Protein AF-A0A5J6RK40-F1 (afdb_monomer_lite)

pLDDT: mean 75.63, std 12.33, range [39.78, 87.44]

Organism: NCBI:txid255507

Foldseek 3Di:
DKFWADPVVLCVVLVHDDPVVSLVSVVPDDVVVVVVVVVVRVVVTDHDPDDDPVQFPDWHDDDQWIWTAGPVRTIMIDGNPPPDDDPPPPPD

Structure (mmCIF, N/CA/C/O backbone):
data_AF-A0A5J6RK40-F1
#
_entry.id   AF-A0A5J6RK40-F1
#
loop_
_atom_site.group_PDB
_atom_site.id
_atom_site.type_symbol
_atom_site.label_atom_id
_atom_site.label_alt_id
_atom_site.label_comp_id
_atom_site.label_asym_id
_atom_site.label_entity_id
_atom_site.label_seq_id
_atom_site.pdbx_PDB_ins_code
_atom_site.Cartn_x
_atom_site.Cartn_y
_atom_site.Cartn_z
_atom_site.occupancy
_atom_site.B_iso_or_equiv
_atom_site.auth_seq_id
_atom_site.auth_comp_id
_atom_site.auth_asym_id
_atom_site.auth_atom_id
_atom_site.pdbx_PDB_model_num
ATOM 1 N N . MET A 1 1 ? 7.781 10.301 5.600 1.00 77.94 1 MET A N 1
ATOM 2 C CA . MET A 1 1 ? 6.724 11.222 5.122 1.00 77.94 1 MET A CA 1
ATOM 3 C C . MET A 1 1 ? 5.415 10.456 4.994 1.00 77.94 1 MET A C 1
ATOM 5 O O . MET A 1 1 ? 5.485 9.295 4.628 1.00 77.94 1 MET A O 1
ATOM 9 N N . ILE A 1 2 ? 4.254 11.046 5.306 1.00 80.44 2 ILE A N 1
ATOM 10 C CA . ILE A 1 2 ? 2.938 10.402 5.109 1.00 80.44 2 ILE A CA 1
ATOM 11 C C . ILE A 1 2 ? 2.079 11.302 4.224 1.00 80.44 2 ILE A C 1
ATOM 13 O O . ILE A 1 2 ? 1.920 12.480 4.530 1.00 80.44 2 ILE A O 1
ATOM 17 N N . VAL A 1 3 ? 1.501 10.752 3.161 1.00 83.50 3 VAL A N 1
ATOM 18 C CA . VAL A 1 3 ? 0.605 11.465 2.242 1.00 83.50 3 VAL A CA 1
ATOM 19 C C . VAL A 1 3 ? -0.748 10.769 2.142 1.00 83.50 3 VAL A C 1
ATOM 21 O O . VAL A 1 3 ? -0.840 9.543 2.238 1.00 83.50 3 VAL A O 1
ATOM 24 N N . CYS A 1 4 ? -1.810 11.554 1.953 1.00 82.88 4 CYS A N 1
ATOM 25 C CA . CYS A 1 4 ? -3.134 11.027 1.628 1.00 82.88 4 CYS A CA 1
ATOM 26 C C . CYS A 1 4 ? -3.217 10.848 0.119 1.00 82.88 4 CYS A C 1
ATOM 28 O O . CYS A 1 4 ? -3.067 11.815 -0.624 1.00 82.88 4 CYS A O 1
ATOM 30 N N . VAL A 1 5 ? -3.470 9.626 -0.333 1.00 80.25 5 VAL A N 1
ATOM 31 C CA . VAL A 1 5 ? -3.544 9.302 -1.755 1.00 80.25 5 VAL A CA 1
ATOM 32 C C . VAL A 1 5 ? -4.961 8.897 -2.122 1.00 80.25 5 VAL A C 1
ATOM 34 O O . VAL A 1 5 ? -5.658 8.201 -1.384 1.00 80.25 5 VAL A O 1
ATOM 37 N N . ASN A 1 6 ? -5.413 9.334 -3.295 1.00 82.19 6 ASN A N 1
ATOM 38 C CA . ASN A 1 6 ? -6.725 8.938 -3.779 1.00 82.19 6 ASN A CA 1
ATOM 39 C C . ASN A 1 6 ? -6.696 7.456 -4.189 1.00 82.19 6 ASN A C 1
ATOM 41 O O . ASN A 1 6 ? -5.977 7.081 -5.123 1.00 82.19 6 ASN A O 1
ATOM 45 N N . LYS A 1 7 ? -7.498 6.628 -3.504 1.00 80.62 7 LYS A N 1
ATOM 46 C CA . LYS A 1 7 ? -7.574 5.184 -3.762 1.00 80.62 7 LYS A CA 1
ATOM 47 C C . LYS A 1 7 ? -7.906 4.872 -5.220 1.00 80.62 7 LYS A C 1
ATOM 49 O O . LYS A 1 7 ? -7.302 3.975 -5.788 1.00 80.62 7 LYS A O 1
ATOM 54 N N . GLU A 1 8 ? -8.807 5.635 -5.843 1.00 82.06 8 GLU A N 1
ATOM 55 C CA . GLU A 1 8 ? -9.252 5.394 -7.218 1.00 82.06 8 GLU A CA 1
ATOM 56 C C . GLU A 1 8 ? -8.126 5.671 -8.217 1.00 82.06 8 GLU A C 1
ATOM 58 O O . GLU A 1 8 ? -7.953 4.923 -9.178 1.00 82.06 8 GLU A O 1
ATOM 63 N N . SER A 1 9 ? -7.311 6.700 -7.966 1.00 81.81 9 SER A N 1
ATOM 64 C CA . SER A 1 9 ? -6.149 7.014 -8.802 1.00 81.81 9 SER A CA 1
ATOM 65 C C . SER A 1 9 ? -5.085 5.919 -8.733 1.00 81.81 9 SER A C 1
ATOM 67 O O . SER A 1 9 ? -4.565 5.515 -9.770 1.00 81.81 9 SER A O 1
ATOM 69 N N . ILE A 1 10 ? -4.781 5.406 -7.535 1.00 81.88 10 ILE A N 1
ATOM 70 C CA . ILE A 1 10 ? -3.831 4.295 -7.363 1.00 81.88 10 ILE A CA 1
ATOM 71 C C . ILE A 1 10 ? -4.385 3.021 -7.998 1.00 81.88 10 ILE A C 1
ATOM 73 O O . ILE A 1 10 ? -3.706 2.380 -8.794 1.00 81.88 10 ILE A O 1
ATOM 77 N N . TYR A 1 11 ? -5.640 2.686 -7.721 1.00 85.75 11 TYR A N 1
ATOM 78 C CA . TYR A 1 11 ? -6.303 1.515 -8.286 1.00 85.75 11 TYR A CA 1
ATOM 79 C C . TYR A 1 11 ? -6.319 1.557 -9.812 1.00 85.75 11 TYR A C 1
ATOM 81 O O . TYR A 1 11 ? -5.943 0.584 -10.460 1.00 85.75 11 TYR A O 1
ATOM 89 N N . SER A 1 12 ? -6.618 2.714 -10.404 1.00 84.88 12 SER A N 1
ATOM 90 C CA . SER A 1 12 ? -6.556 2.894 -11.853 1.00 84.88 12 SER A CA 1
ATOM 91 C C . SER A 1 12 ? -5.133 2.824 -12.415 1.00 84.88 12 SER A C 1
ATOM 93 O O . SER A 1 12 ? -4.972 2.388 -13.554 1.00 84.88 12 SER A O 1
ATOM 95 N N . LEU A 1 13 ? -4.114 3.264 -11.670 1.00 83.50 13 LEU A N 1
ATOM 96 C CA . LEU A 1 13 ? -2.717 3.220 -12.109 1.00 83.50 13 LEU A CA 1
ATOM 97 C C . LEU A 1 13 ? -2.193 1.779 -12.149 1.00 83.50 13 LEU A C 1
ATOM 99 O O . LEU A 1 13 ? -1.549 1.379 -13.117 1.00 83.50 13 LEU A O 1
ATOM 103 N N . PHE A 1 14 ? -2.492 1.004 -11.106 1.00 83.31 14 PHE A N 1
ATOM 104 C CA . PHE A 1 14 ? -2.079 -0.395 -10.990 1.00 83.31 14 PHE A CA 1
ATOM 105 C C . PHE A 1 14 ? -3.065 -1.371 -11.654 1.00 83.31 14 PHE A C 1
ATOM 107 O O . PHE A 1 14 ? -2.744 -2.547 -11.811 1.00 83.31 14 PHE A O 1
ATOM 114 N N . GLY A 1 15 ? -4.238 -0.896 -12.085 1.00 83.62 15 GLY A N 1
ATOM 115 C CA . GLY A 1 15 ? -5.277 -1.707 -12.723 1.00 83.62 15 GLY A CA 1
ATOM 116 C C . GLY A 1 15 ? -5.920 -2.719 -11.771 1.00 83.62 15 GLY A C 1
ATOM 117 O O . GLY A 1 15 ? -6.156 -3.858 -12.167 1.00 83.62 15 GLY A O 1
ATOM 118 N N . VAL A 1 16 ? -6.149 -2.321 -10.520 1.00 87.44 16 VAL A N 1
ATOM 119 C CA . VAL A 1 16 ? -6.650 -3.177 -9.433 1.00 87.44 16 VAL A CA 1
ATOM 120 C C . VAL A 1 16 ? -7.934 -2.610 -8.835 1.00 87.44 16 VAL A C 1
ATOM 122 O O . VAL A 1 16 ? -8.117 -1.401 -8.824 1.00 87.44 16 VAL A O 1
ATOM 125 N N . ASP A 1 17 ? -8.803 -3.473 -8.309 1.00 83.00 17 ASP A N 1
ATOM 126 C CA . ASP A 1 17 ? -10.098 -3.075 -7.728 1.00 83.00 17 ASP A CA 1
ATOM 127 C C . ASP A 1 17 ? -10.170 -3.253 -6.198 1.00 83.00 17 ASP A C 1
ATOM 129 O O . ASP A 1 17 ? -11.115 -2.793 -5.561 1.00 83.00 17 ASP A O 1
ATOM 133 N N . ASP A 1 18 ? -9.185 -3.930 -5.600 1.00 84.00 18 ASP A N 1
ATOM 134 C CA . ASP A 1 18 ? -9.167 -4.297 -4.181 1.00 84.00 18 ASP A CA 1
ATOM 135 C C . ASP A 1 18 ? -7.766 -4.126 -3.575 1.00 84.00 18 ASP A C 1
ATOM 137 O O . ASP A 1 18 ? -6.758 -4.264 -4.278 1.00 84.00 18 ASP A O 1
ATOM 141 N N . PHE A 1 19 ? -7.700 -3.872 -2.264 1.00 83.19 19 PHE A N 1
ATOM 142 C CA . PHE A 1 19 ? -6.440 -3.673 -1.547 1.00 83.19 19 PHE A CA 1
ATOM 143 C C . PHE A 1 19 ? -5.527 -4.901 -1.644 1.00 83.19 19 PHE A C 1
ATOM 145 O O . PHE A 1 19 ? -4.343 -4.750 -1.915 1.00 83.19 19 PHE A O 1
ATOM 152 N N . VAL A 1 20 ? -6.068 -6.120 -1.570 1.00 83.62 20 VAL A N 1
ATOM 153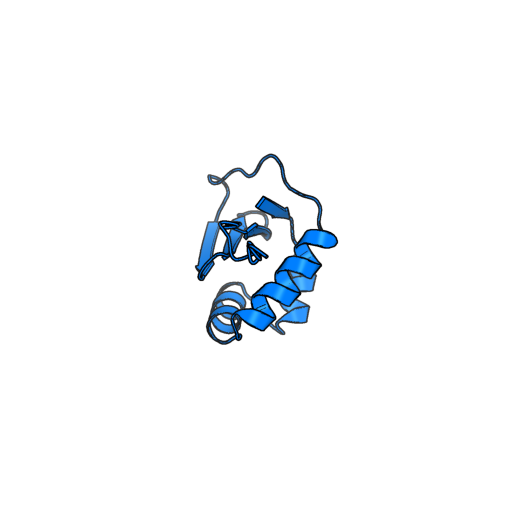 C CA . VAL A 1 20 ? -5.279 -7.360 -1.705 1.00 83.62 20 VAL A CA 1
ATOM 154 C C . VAL A 1 20 ? -4.656 -7.480 -3.100 1.00 83.62 20 VAL A C 1
ATOM 156 O O . VAL A 1 20 ? -3.535 -7.971 -3.279 1.00 83.62 20 VAL A O 1
ATOM 159 N N . SER A 1 21 ? -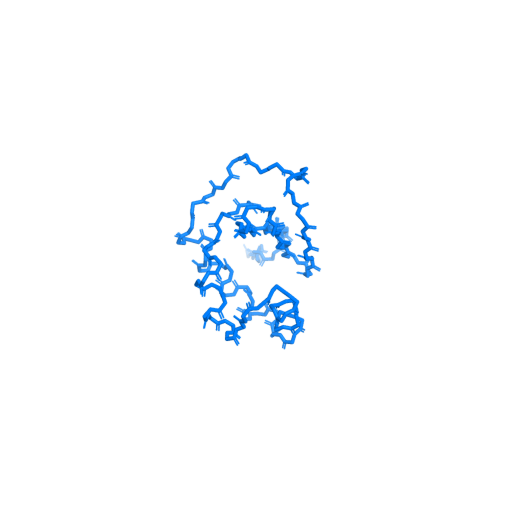5.378 -7.011 -4.122 1.00 85.88 21 SER A N 1
ATOM 160 C CA . SER A 1 21 ? -4.861 -6.974 -5.493 1.00 85.88 21 SER A CA 1
ATOM 161 C C . SER A 1 21 ? -3.779 -5.907 -5.644 1.00 85.88 21 SER A C 1
ATOM 163 O O . SER A 1 21 ? -2.794 -6.150 -6.338 1.00 85.88 21 SER A O 1
ATOM 165 N N . LEU A 1 22 ? -3.924 -4.765 -4.962 1.00 85.00 22 LEU A N 1
ATOM 166 C CA . LEU A 1 22 ? -2.893 -3.733 -4.890 1.00 85.00 22 LEU A CA 1
ATOM 167 C C . LEU A 1 22 ? -1.620 -4.269 -4.223 1.00 85.00 22 LEU A C 1
ATOM 169 O O . LEU A 1 22 ? -0.547 -4.117 -4.795 1.00 85.00 22 LEU A O 1
ATOM 173 N N . GLU A 1 23 ? -1.732 -4.949 -3.079 1.00 83.94 23 GLU A N 1
ATOM 174 C CA . GLU A 1 23 ? -0.596 -5.589 -2.397 1.00 83.94 23 GLU A CA 1
ATOM 175 C C . GLU A 1 23 ? 0.141 -6.547 -3.340 1.00 83.94 23 GLU A C 1
ATOM 177 O O . GLU A 1 23 ? 1.361 -6.499 -3.469 1.00 83.94 23 GLU A O 1
ATOM 182 N N . THR A 1 24 ? -0.610 -7.367 -4.079 1.00 84.94 24 THR A N 1
ATOM 183 C CA . THR A 1 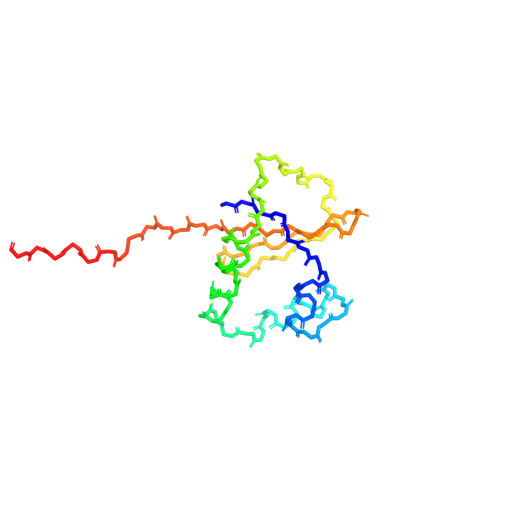24 ? -0.036 -8.303 -5.055 1.00 84.94 24 THR A CA 1
ATOM 184 C C . THR A 1 24 ? 0.623 -7.573 -6.229 1.00 84.94 24 THR A C 1
ATOM 186 O O . THR A 1 24 ? 1.687 -7.982 -6.693 1.00 84.94 24 THR A O 1
ATOM 189 N N . ALA A 1 25 ? 0.015 -6.497 -6.734 1.00 85.25 25 ALA A N 1
ATOM 190 C CA . ALA A 1 25 ? 0.568 -5.701 -7.827 1.00 85.25 25 ALA A CA 1
ATOM 191 C C . ALA A 1 25 ? 1.869 -5.000 -7.414 1.00 85.25 25 ALA A C 1
ATOM 193 O O . ALA A 1 25 ? 2.827 -4.984 -8.185 1.00 85.25 25 ALA A O 1
ATOM 194 N N . LEU A 1 26 ? 1.916 -4.480 -6.189 1.00 83.44 26 LEU A N 1
ATOM 195 C CA . LEU A 1 26 ? 3.096 -3.868 -5.590 1.00 83.44 26 LEU A CA 1
ATOM 196 C C . LEU A 1 26 ? 4.204 -4.898 -5.346 1.00 83.44 26 LEU A C 1
ATOM 198 O O . LEU A 1 26 ? 5.359 -4.644 -5.677 1.00 83.44 26 LEU A O 1
ATOM 202 N N . ASP A 1 27 ? 3.869 -6.102 -4.885 1.00 83.56 27 ASP A N 1
ATOM 203 C CA . ASP A 1 27 ? 4.848 -7.186 -4.729 1.00 83.56 27 ASP A CA 1
ATOM 204 C C . ASP A 1 27 ? 5.481 -7.602 -6.072 1.00 83.56 27 ASP A C 1
ATOM 206 O O . ASP A 1 27 ? 6.659 -7.949 -6.145 1.00 83.56 27 ASP A O 1
ATOM 210 N N . ASN A 1 28 ? 4.718 -7.496 -7.167 1.00 84.31 28 ASN A N 1
ATOM 211 C CA . ASN A 1 28 ? 5.180 -7.830 -8.515 1.00 84.31 28 ASN A CA 1
ATOM 212 C C . ASN A 1 28 ? 5.848 -6.665 -9.265 1.00 84.31 28 ASN A C 1
ATOM 214 O O . ASN A 1 28 ? 6.498 -6.905 -10.290 1.00 84.31 28 ASN A O 1
ATOM 218 N N . ILE A 1 29 ? 5.693 -5.416 -8.815 1.00 83.75 29 ILE A N 1
ATOM 219 C CA . ILE A 1 29 ? 6.285 -4.269 -9.505 1.00 83.75 29 ILE A CA 1
ATOM 220 C C . ILE A 1 29 ? 7.772 -4.141 -9.167 1.00 83.75 29 ILE A C 1
ATOM 222 O O . ILE A 1 29 ? 8.227 -4.436 -8.063 1.00 83.75 29 ILE A O 1
ATOM 226 N N . ALA A 1 30 ? 8.561 -3.675 -10.134 1.00 82.31 30 ALA A N 1
ATOM 227 C CA . ALA A 1 30 ? 9.961 -3.381 -9.873 1.00 82.31 30 ALA A CA 1
ATOM 228 C C . ALA A 1 30 ? 10.077 -2.200 -8.888 1.00 82.31 30 ALA A C 1
ATOM 230 O O . ALA A 1 30 ? 9.404 -1.183 -9.085 1.00 82.31 30 ALA A O 1
ATOM 231 N N . PRO A 1 31 ? 10.978 -2.268 -7.893 1.00 76.75 31 PRO A N 1
ATOM 232 C CA . PRO A 1 31 ? 11.112 -1.233 -6.867 1.00 76.75 31 PRO A CA 1
ATOM 233 C C . PRO A 1 31 ? 11.432 0.154 -7.446 1.00 76.75 31 PRO A C 1
ATOM 235 O O . PRO A 1 31 ? 10.963 1.152 -6.923 1.00 76.75 31 PRO A O 1
ATOM 238 N N . SER A 1 32 ? 12.143 0.236 -8.576 1.00 78.75 32 SER A N 1
ATOM 239 C CA . SER A 1 32 ? 12.423 1.510 -9.256 1.00 78.75 32 SER A CA 1
ATOM 240 C C . SER A 1 32 ? 11.187 2.175 -9.874 1.00 78.75 32 SER A C 1
ATOM 242 O O . SER A 1 32 ? 11.109 3.400 -9.929 1.00 78.75 32 SER A O 1
ATOM 244 N N . LEU A 1 33 ? 10.230 1.381 -10.363 1.00 80.81 33 LEU A N 1
ATOM 245 C CA . LEU A 1 33 ? 8.953 1.883 -10.875 1.00 80.81 33 LEU A CA 1
ATOM 246 C C . LEU A 1 33 ? 8.046 2.308 -9.725 1.00 80.81 33 LEU A C 1
ATOM 248 O O . LEU A 1 33 ? 7.371 3.330 -9.832 1.00 80.81 33 LEU A O 1
ATOM 252 N N . LEU A 1 34 ? 8.066 1.547 -8.630 1.00 80.25 34 LEU A N 1
ATOM 253 C CA . LEU A 1 34 ? 7.346 1.896 -7.414 1.00 80.25 34 LEU A CA 1
ATOM 254 C C . LEU A 1 34 ? 7.778 3.270 -6.899 1.00 80.25 34 LEU A C 1
ATOM 256 O O . LEU A 1 34 ? 6.932 4.137 -6.705 1.00 80.25 34 LEU A O 1
ATOM 260 N N . ASP A 1 35 ? 9.092 3.481 -6.799 1.00 77.06 35 ASP A N 1
ATOM 261 C CA . ASP A 1 35 ? 9.711 4.757 -6.440 1.00 77.06 35 ASP A CA 1
ATOM 262 C C . ASP A 1 35 ? 9.217 5.910 -7.315 1.00 77.06 35 ASP A C 1
ATOM 264 O O . ASP A 1 35 ? 8.792 6.949 -6.815 1.00 77.06 35 ASP A O 1
ATOM 268 N N . TYR A 1 36 ? 9.229 5.716 -8.636 1.00 82.38 36 TYR A N 1
ATOM 269 C CA . TYR A 1 36 ? 8.803 6.742 -9.582 1.00 82.38 36 TYR A CA 1
ATOM 270 C C . TYR A 1 36 ? 7.337 7.138 -9.376 1.00 82.38 36 TYR A C 1
ATOM 272 O O . TYR A 1 36 ? 7.025 8.324 -9.270 1.00 82.38 36 TYR A O 1
ATOM 280 N N . HIS A 1 37 ? 6.444 6.152 -9.286 1.00 80.50 37 HIS A N 1
ATOM 281 C CA . HIS A 1 37 ? 5.019 6.403 -9.095 1.00 80.50 37 HIS A CA 1
ATOM 282 C C . HIS A 1 37 ? 4.725 7.016 -7.729 1.00 80.50 37 HIS A C 1
ATOM 284 O O . HIS A 1 37 ? 3.939 7.952 -7.634 1.00 80.50 37 HIS A O 1
ATOM 290 N N . PHE A 1 38 ? 5.359 6.520 -6.670 1.00 77.38 38 PHE A N 1
ATOM 291 C CA . PHE A 1 38 ? 5.100 6.988 -5.313 1.00 77.38 38 PHE A CA 1
ATOM 292 C C . PHE A 1 38 ? 5.665 8.384 -5.084 1.00 77.38 38 PHE A C 1
ATOM 294 O O . PHE A 1 38 ? 5.024 9.183 -4.408 1.00 77.38 38 PHE A O 1
ATOM 301 N N . LYS A 1 39 ? 6.796 8.723 -5.709 1.00 74.94 39 LYS A N 1
ATOM 302 C CA . LYS A 1 39 ? 7.329 10.087 -5.714 1.00 74.94 39 LYS A CA 1
ATOM 303 C C . LYS A 1 39 ? 6.418 11.059 -6.463 1.00 74.94 39 LYS A C 1
ATOM 305 O O . LYS A 1 39 ? 6.191 12.157 -5.968 1.00 74.94 39 LYS A O 1
ATOM 310 N N . ASP A 1 40 ? 5.854 10.647 -7.598 1.00 78.75 40 ASP A N 1
ATOM 311 C CA . ASP A 1 40 ? 4.865 11.441 -8.342 1.00 78.75 40 ASP A CA 1
ATOM 312 C C . ASP A 1 40 ? 3.575 11.655 -7.532 1.00 78.75 40 ASP A C 1
ATOM 314 O O . ASP A 1 40 ? 3.077 12.779 -7.441 1.00 78.75 40 ASP A O 1
ATOM 318 N N . PHE A 1 41 ? 3.085 10.613 -6.849 1.00 74.44 41 PHE A N 1
ATOM 319 C CA . PHE A 1 41 ? 1.970 10.750 -5.912 1.00 74.44 41 PHE A CA 1
ATOM 320 C C . PHE A 1 41 ? 2.309 11.690 -4.765 1.00 74.44 41 PHE A C 1
ATOM 322 O O . PHE A 1 41 ? 1.475 12.510 -4.406 1.00 74.44 41 PHE A O 1
ATOM 329 N N . CYS A 1 42 ? 3.510 11.592 -4.207 1.00 70.25 42 CYS A N 1
ATOM 330 C CA . CYS A 1 42 ? 3.959 12.425 -3.102 1.00 70.25 42 CYS A CA 1
ATOM 331 C C . CYS A 1 42 ? 4.012 13.915 -3.480 1.00 70.25 42 CYS A C 1
ATOM 333 O O . CYS A 1 42 ? 3.566 14.756 -2.708 1.00 70.25 42 CYS A O 1
ATOM 335 N N . ASP A 1 43 ? 4.484 14.235 -4.689 1.00 70.00 43 ASP A N 1
ATOM 336 C CA . ASP A 1 43 ? 4.555 15.611 -5.205 1.00 70.00 43 ASP A CA 1
ATOM 337 C C . ASP A 1 43 ? 3.158 16.200 -5.488 1.00 70.00 43 ASP A C 1
ATOM 339 O O . ASP A 1 43 ? 2.916 17.388 -5.278 1.00 70.00 43 ASP A O 1
ATOM 343 N N . ASN A 1 44 ? 2.210 15.356 -5.915 1.00 66.50 44 ASN A N 1
ATOM 344 C CA . ASN A 1 44 ? 0.838 15.760 -6.244 1.00 66.50 44 ASN A CA 1
ATOM 345 C C . ASN A 1 44 ? -0.164 15.631 -5.083 1.00 66.50 44 ASN A C 1
ATOM 347 O O . ASN A 1 44 ? -1.326 16.016 -5.245 1.00 66.50 44 ASN A O 1
ATOM 351 N N . SER A 1 45 ? 0.241 15.080 -3.937 1.00 69.31 45 SER A N 1
ATOM 352 C CA . SER A 1 45 ? -0.653 14.799 -2.808 1.00 69.31 45 SER A CA 1
ATOM 353 C C . SER A 1 45 ? -0.326 15.662 -1.600 1.00 69.31 45 SER A C 1
ATOM 355 O O . SER A 1 45 ? 0.819 16.034 -1.355 1.00 69.31 45 SER A O 1
ATOM 357 N N . GLU A 1 46 ? -1.348 15.971 -0.807 1.00 68.38 46 GLU A N 1
ATOM 358 C CA . GLU A 1 46 ? -1.157 16.739 0.419 1.00 68.38 46 GLU A CA 1
ATOM 359 C C . GLU A 1 46 ? -0.513 15.860 1.503 1.00 68.38 46 GLU A C 1
ATOM 361 O O . GLU A 1 46 ? -1.006 14.774 1.836 1.00 68.38 46 GLU A O 1
ATOM 366 N N . GLU A 1 47 ? 0.598 16.344 2.063 1.00 70.88 47 GLU A N 1
ATOM 367 C CA . GLU A 1 47 ? 1.234 15.729 3.224 1.00 70.88 47 GLU A CA 1
ATOM 368 C C . GLU A 1 47 ? 0.271 15.749 4.413 1.00 70.88 47 GLU A C 1
ATOM 370 O O . GLU A 1 47 ? -0.272 16.786 4.805 1.00 70.88 47 GLU A O 1
ATOM 375 N N . VAL A 1 48 ? 0.079 14.584 5.022 1.00 72.88 48 VAL A N 1
ATOM 376 C CA . VAL A 1 48 ? -0.777 14.427 6.190 1.00 72.88 48 VAL A CA 1
ATOM 377 C C . VAL A 1 48 ? 0.097 14.516 7.428 1.00 72.88 48 VAL A C 1
ATOM 379 O O . VAL A 1 48 ? 0.746 13.555 7.835 1.00 72.88 48 VAL A O 1
ATOM 382 N N . SER A 1 49 ? 0.077 15.678 8.078 1.00 59.62 49 SER A N 1
ATOM 383 C CA . SER A 1 49 ? 0.842 15.908 9.311 1.00 59.62 49 SER A CA 1
ATOM 384 C C . SER A 1 49 ? 0.327 15.090 10.506 1.00 59.62 49 SER A C 1
ATOM 386 O O . SER A 1 49 ? 1.029 14.949 11.505 1.00 59.62 49 SER A O 1
ATOM 388 N N . PHE A 1 50 ? -0.909 14.580 10.436 1.00 59.34 50 PHE A N 1
ATOM 389 C CA . PHE A 1 50 ? -1.545 13.810 11.504 1.00 59.34 50 PHE A CA 1
ATOM 390 C C . PHE A 1 50 ? -2.240 12.569 10.948 1.00 59.34 50 PHE A C 1
ATOM 392 O O . PHE A 1 50 ? -3.356 12.639 10.440 1.00 59.34 50 PHE A O 1
ATOM 399 N N . PHE A 1 51 ? -1.573 11.425 11.077 1.00 72.38 51 PHE A N 1
ATOM 400 C CA . PHE A 1 51 ? -2.105 10.126 10.686 1.00 72.38 51 PHE A CA 1
ATOM 401 C C . PHE A 1 51 ? -2.393 9.272 11.926 1.00 72.38 51 PHE A C 1
ATOM 403 O O . PHE A 1 51 ? -1.500 9.008 12.739 1.00 72.38 51 PHE A O 1
ATOM 410 N N . ASN A 1 52 ? -3.649 8.861 12.108 1.00 72.25 52 ASN A N 1
ATOM 411 C CA . ASN A 1 52 ? -4.067 8.095 13.277 1.00 72.25 52 ASN A CA 1
ATOM 412 C C . ASN A 1 52 ? -3.971 6.589 13.011 1.00 72.25 52 ASN A C 1
ATOM 414 O O . ASN A 1 52 ? -4.922 5.960 12.560 1.00 72.25 52 ASN A O 1
ATOM 418 N N . LYS A 1 53 ? -2.848 5.978 13.405 1.00 74.38 53 LYS A N 1
ATOM 419 C CA . LYS A 1 53 ? -2.593 4.532 13.235 1.00 74.38 53 LYS A CA 1
ATOM 420 C C . LYS A 1 53 ? -3.622 3.607 13.924 1.00 74.38 53 LYS A C 1
ATOM 422 O O . LYS A 1 53 ? -3.561 2.399 13.734 1.00 74.38 53 LYS A O 1
ATOM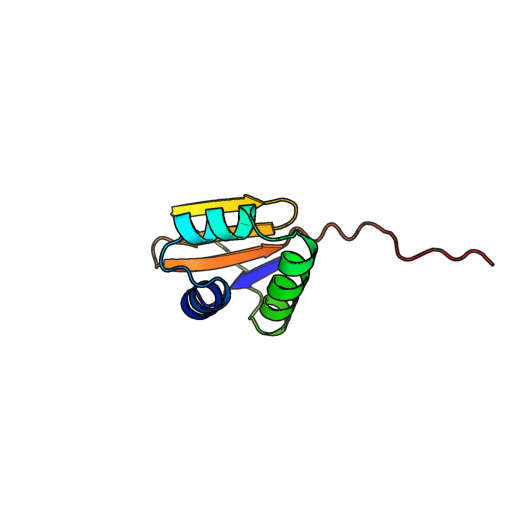 427 N N . ARG A 1 54 ? -4.548 4.130 14.746 1.00 75.75 54 ARG A N 1
ATOM 428 C CA . ARG A 1 54 ? -5.643 3.348 15.362 1.00 75.75 54 ARG A CA 1
ATOM 429 C C . ARG A 1 54 ? -6.848 3.130 14.451 1.00 75.75 54 ARG A C 1
ATOM 431 O O . ARG A 1 54 ? -7.632 2.232 14.739 1.00 75.75 54 ARG A O 1
ATOM 438 N N . GLU A 1 55 ? -7.024 3.962 13.431 1.00 78.25 55 GLU A N 1
ATOM 439 C CA . GLU A 1 55 ? -8.162 3.892 12.500 1.00 78.25 55 GLU A CA 1
ATOM 440 C C . GLU A 1 55 ? -7.819 3.109 11.220 1.00 78.25 55 GLU A C 1
ATOM 442 O O . GLU A 1 55 ? -8.666 2.892 10.355 1.00 78.25 55 GLU A O 1
ATOM 447 N N . VAL A 1 56 ? -6.595 2.580 11.172 1.00 82.56 56 VAL A N 1
ATOM 448 C CA . VAL A 1 56 ? -6.104 1.687 10.129 1.00 82.56 56 VAL A CA 1
ATOM 449 C C . VAL A 1 56 ? -6.760 0.319 10.258 1.00 82.56 56 VAL A C 1
ATOM 451 O O . VAL A 1 56 ? -6.664 -0.343 11.294 1.00 82.56 56 VAL A O 1
ATOM 454 N N . GLU A 1 57 ? -7.408 -0.104 9.181 1.00 83.69 57 GLU A N 1
ATOM 455 C CA . GLU A 1 57 ? -7.945 -1.447 9.009 1.00 83.69 57 GLU A CA 1
ATOM 456 C C . GLU A 1 57 ? -6.862 -2.393 8.481 1.00 83.69 57 GLU A C 1
ATOM 458 O O . GLU A 1 57 ? -6.633 -3.452 9.063 1.00 83.69 57 GLU A O 1
ATOM 463 N N . ASN A 1 58 ? -6.160 -1.986 7.418 1.00 83.00 58 ASN A N 1
ATOM 464 C CA . ASN A 1 58 ? -5.104 -2.775 6.791 1.00 83.00 58 ASN A CA 1
ATOM 465 C C . ASN A 1 58 ? -3.837 -1.947 6.599 1.00 83.00 58 ASN A C 1
ATOM 467 O O . ASN A 1 58 ? -3.882 -0.756 6.303 1.00 83.00 58 ASN A O 1
ATOM 471 N N . SER A 1 59 ? -2.690 -2.596 6.750 1.00 84.38 59 SER A N 1
ATOM 472 C CA . SER A 1 59 ? -1.386 -1.985 6.522 1.00 84.38 59 SER A CA 1
ATOM 473 C C . SER A 1 59 ? -0.522 -2.932 5.711 1.00 84.38 59 SER A C 1
ATOM 475 O O . SER A 1 59 ? -0.354 -4.085 6.107 1.00 84.38 59 SER A O 1
ATOM 477 N N . PHE A 1 60 ? 0.067 -2.426 4.638 1.00 84.31 60 PHE A N 1
ATOM 478 C CA . PHE A 1 60 ? 0.988 -3.162 3.792 1.00 84.31 60 PHE A CA 1
ATOM 479 C C . PHE A 1 60 ? 2.330 -2.447 3.757 1.00 84.31 60 PHE A C 1
ATOM 481 O O . PHE A 1 60 ? 2.399 -1.286 3.372 1.00 84.31 60 PHE A O 1
ATOM 488 N N . SER A 1 61 ? 3.401 -3.131 4.147 1.00 81.50 61 SER A N 1
ATOM 489 C CA . SER A 1 61 ? 4.759 -2.586 4.112 1.00 81.50 61 SER A CA 1
ATOM 490 C C . SER A 1 61 ? 5.609 -3.345 3.102 1.00 81.50 61 SER A C 1
ATOM 492 O O . SER A 1 61 ? 5.766 -4.562 3.227 1.00 81.50 61 SER A O 1
ATOM 494 N N . GLN A 1 62 ? 6.220 -2.630 2.163 1.00 76.75 62 GLN A N 1
ATOM 495 C CA . GLN A 1 62 ? 7.150 -3.174 1.185 1.00 76.75 62 GLN A CA 1
ATOM 496 C C . GLN A 1 62 ? 8.380 -2.273 1.056 1.00 76.75 62 GLN A C 1
ATOM 498 O O . GLN A 1 62 ? 8.317 -1.157 0.542 1.00 76.75 62 GLN A O 1
ATOM 503 N N . GLY A 1 63 ? 9.530 -2.787 1.501 1.00 73.25 63 GLY A N 1
ATOM 504 C CA . GLY A 1 63 ? 10.791 -2.046 1.469 1.00 73.25 63 GLY A CA 1
ATOM 505 C C . GLY A 1 63 ? 10.705 -0.761 2.293 1.00 73.25 63 GLY A C 1
ATOM 506 O O . GLY A 1 63 ? 10.523 -0.826 3.505 1.00 73.25 63 GLY A O 1
ATOM 507 N N . SER A 1 64 ? 10.824 0.382 1.616 1.00 76.00 64 SER A N 1
ATOM 508 C CA . SER A 1 64 ? 10.759 1.729 2.202 1.00 76.00 64 SER A CA 1
ATOM 509 C C . SER A 1 64 ? 9.357 2.350 2.165 1.00 76.00 64 SER A C 1
ATOM 511 O O . SER A 1 64 ? 9.180 3.507 2.535 1.00 76.00 64 SER A O 1
ATOM 513 N N . TYR A 1 65 ? 8.350 1.606 1.710 1.00 81.44 65 TYR A N 1
ATOM 514 C CA . TYR A 1 65 ? 6.990 2.101 1.535 1.00 81.44 65 TYR A CA 1
ATOM 515 C C . TYR A 1 65 ? 6.022 1.348 2.427 1.00 81.44 65 TYR A C 1
ATOM 517 O O . TYR A 1 65 ? 6.038 0.121 2.478 1.00 81.44 65 TYR A O 1
ATOM 525 N N . THR A 1 66 ? 5.137 2.078 3.091 1.00 85.06 66 THR A N 1
ATOM 526 C CA . THR A 1 66 ? 4.051 1.508 3.877 1.00 85.06 66 THR A CA 1
ATOM 527 C C . THR A 1 66 ? 2.736 2.147 3.468 1.00 85.06 66 THR A C 1
ATOM 529 O O . THR A 1 66 ? 2.524 3.339 3.642 1.00 85.06 66 THR A O 1
ATOM 532 N N . LEU A 1 67 ? 1.835 1.352 2.911 1.00 85.69 67 LEU A N 1
ATOM 533 C CA . LEU A 1 67 ? 0.463 1.741 2.633 1.00 85.69 67 LEU A CA 1
ATOM 534 C C . LEU A 1 67 ? -0.419 1.417 3.827 1.00 85.69 67 LEU A C 1
ATOM 536 O O . LEU A 1 67 ? -0.316 0.348 4.4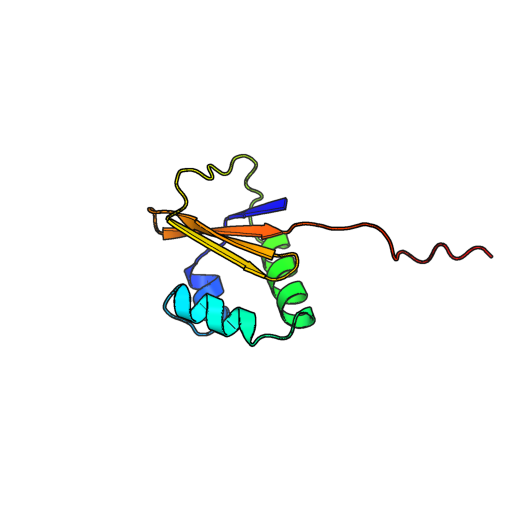26 1.00 85.69 67 LEU A O 1
ATOM 540 N N . PHE A 1 68 ? -1.336 2.319 4.124 1.00 87.25 68 PHE A N 1
ATOM 541 C CA . PHE A 1 68 ? -2.357 2.133 5.132 1.00 87.25 68 PHE A CA 1
ATOM 542 C C . PHE A 1 68 ? -3.730 2.372 4.524 1.00 87.25 68 PHE A C 1
ATOM 544 O O . PHE A 1 68 ? -3.938 3.343 3.801 1.00 87.25 68 PHE A O 1
ATOM 551 N N . LEU A 1 69 ? -4.667 1.495 4.845 1.00 85.69 69 LEU A N 1
ATOM 552 C CA . LEU A 1 69 ? -6.072 1.621 4.511 1.00 85.69 69 LEU A CA 1
ATOM 553 C C . LEU A 1 69 ? -6.859 1.791 5.808 1.00 85.69 69 LEU A C 1
ATOM 555 O O . LEU A 1 69 ? -6.807 0.928 6.684 1.00 85.69 69 LEU A O 1
ATOM 559 N N . ASP A 1 70 ? -7.590 2.892 5.922 1.00 84.94 70 ASP A N 1
ATOM 56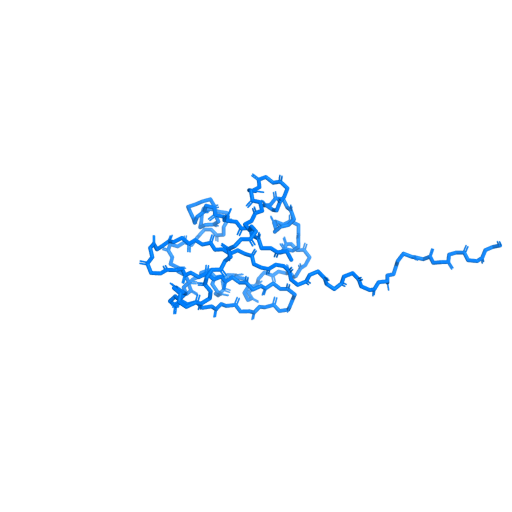0 C CA . ASP A 1 70 ? -8.475 3.171 7.054 1.00 84.94 70 ASP A CA 1
ATOM 561 C C . ASP A 1 70 ? -9.863 2.536 6.880 1.00 84.94 70 ASP A C 1
ATOM 563 O O . ASP A 1 70 ? -10.316 2.304 5.759 1.00 84.94 70 ASP A O 1
ATOM 567 N N . TYR A 1 71 ? -10.611 2.387 7.981 1.00 80.69 71 TYR A N 1
ATOM 568 C CA . TYR A 1 71 ? -12.021 1.937 7.963 1.00 80.69 71 TYR A CA 1
ATOM 569 C C . TYR A 1 71 ? -12.965 2.839 7.147 1.00 80.69 71 TYR A C 1
ATOM 571 O O . TYR A 1 71 ? -14.078 2.442 6.810 1.00 80.69 71 TYR A O 1
ATOM 579 N N . ASN A 1 72 ? -12.546 4.072 6.854 1.00 80.81 72 ASN A N 1
ATOM 580 C CA . ASN A 1 72 ? -13.273 5.002 5.985 1.00 80.81 72 ASN A CA 1
ATOM 581 C C . ASN A 1 72 ? -12.896 4.843 4.501 1.00 80.81 72 ASN A C 1
ATOM 583 O O . ASN A 1 72 ? -13.223 5.708 3.693 1.00 80.81 72 ASN A O 1
ATOM 587 N N . GLU A 1 73 ? -12.171 3.777 4.153 1.00 78.00 73 GLU A N 1
ATOM 588 C CA . GLU A 1 73 ? -11.642 3.514 2.815 1.00 78.00 73 GLU A CA 1
ATOM 589 C C . GLU A 1 73 ? -10.718 4.630 2.296 1.00 78.00 73 GLU A C 1
ATOM 591 O O . GLU A 1 73 ? -10.631 4.863 1.091 1.00 78.00 73 GLU A O 1
ATOM 596 N N . ASN A 1 74 ? -10.035 5.341 3.195 1.00 82.44 74 ASN A N 1
ATOM 597 C CA . ASN A 1 74 ? -8.997 6.297 2.819 1.00 82.44 74 ASN A CA 1
ATOM 598 C C . ASN A 1 74 ? -7.655 5.572 2.749 1.00 82.44 74 ASN A C 1
ATOM 600 O O . ASN A 1 74 ? -7.341 4.770 3.629 1.00 82.44 74 ASN A O 1
ATOM 604 N N . LEU A 1 75 ? -6.885 5.860 1.700 1.00 84.25 75 LEU A N 1
ATOM 605 C CA . LEU A 1 75 ? -5.585 5.254 1.461 1.00 84.25 75 LEU A CA 1
ATOM 606 C C . LEU A 1 75 ? -4.490 6.266 1.802 1.00 84.25 75 LEU A C 1
ATOM 608 O O . LEU A 1 75 ? -4.488 7.400 1.322 1.00 84.25 75 LEU A O 1
ATOM 612 N N . PHE A 1 76 ? -3.547 5.842 2.626 1.00 85.94 76 PHE A N 1
ATOM 613 C CA . PHE A 1 76 ? -2.411 6.643 3.043 1.00 85.94 76 PHE A CA 1
ATOM 614 C C . PHE A 1 76 ? -1.132 5.936 2.656 1.00 85.94 76 PHE A C 1
ATOM 616 O O . PHE A 1 76 ? -1.029 4.715 2.750 1.00 85.94 76 PHE A O 1
ATOM 623 N N . LEU A 1 77 ? -0.151 6.718 2.239 1.00 84.00 77 LEU A N 1
ATOM 624 C CA . LEU A 1 77 ? 1.159 6.221 1.883 1.00 84.00 77 LEU A CA 1
ATOM 625 C C . LEU A 1 77 ? 2.195 6.869 2.794 1.00 84.00 77 LEU A C 1
ATOM 627 O O . LEU A 1 77 ? 2.400 8.079 2.766 1.00 84.00 77 LEU A O 1
ATOM 631 N N . GLU A 1 78 ? 2.845 6.050 3.603 1.00 84.12 78 GLU A N 1
ATOM 632 C CA . GLU A 1 78 ? 4.028 6.391 4.374 1.00 84.12 78 GLU A CA 1
ATOM 633 C C . GLU A 1 78 ? 5.262 5.964 3.588 1.00 84.12 78 GLU A C 1
ATOM 635 O O . GLU A 1 78 ? 5.450 4.799 3.253 1.00 84.12 78 GLU A O 1
ATOM 640 N N . ILE A 1 79 ? 6.102 6.935 3.272 1.00 78.94 79 ILE A N 1
ATOM 641 C CA . ILE A 1 79 ? 7.418 6.722 2.692 1.00 78.94 79 ILE A CA 1
ATOM 642 C C . ILE A 1 79 ? 8.401 6.860 3.847 1.00 78.94 79 ILE A C 1
ATOM 644 O O . ILE A 1 79 ? 8.542 7.948 4.423 1.00 78.94 79 ILE A O 1
ATOM 648 N N . ASP A 1 80 ? 9.040 5.756 4.218 1.00 72.25 80 ASP A N 1
ATOM 649 C CA . ASP A 1 80 ? 10.203 5.774 5.094 1.00 72.25 80 ASP A CA 1
ATOM 650 C C . ASP A 1 80 ? 11.368 6.267 4.239 1.00 72.25 80 ASP A C 1
ATOM 652 O O . ASP A 1 80 ? 12.054 5.510 3.551 1.00 72.25 80 ASP A O 1
ATOM 656 N N . ASP A 1 81 ? 11.495 7.588 4.180 1.00 59.00 81 ASP A N 1
ATOM 657 C CA . ASP A 1 81 ? 12.614 8.251 3.539 1.00 59.00 81 ASP A CA 1
ATOM 658 C C . ASP A 1 81 ? 13.875 7.916 4.348 1.00 59.00 81 ASP A C 1
ATOM 660 O O . ASP A 1 81 ? 14.253 8.599 5.298 1.00 59.00 81 ASP A O 1
ATOM 664 N N . LEU A 1 82 ? 14.496 6.786 4.015 1.00 48.47 82 LEU A N 1
ATOM 665 C CA . LEU A 1 82 ? 15.879 6.503 4.361 1.00 48.47 82 LEU A CA 1
ATOM 666 C C . LEU A 1 82 ? 16.777 7.252 3.372 1.00 48.47 82 LEU A C 1
ATOM 668 O O . LEU A 1 82 ? 17.581 6.637 2.673 1.00 48.47 82 LEU A O 1
ATOM 672 N N . GLU A 1 83 ? 16.695 8.584 3.319 1.00 46.22 83 GLU A N 1
ATOM 673 C CA . GLU A 1 83 ? 17.843 9.368 2.875 1.00 46.22 83 GLU A CA 1
ATOM 674 C C . GLU A 1 83 ? 18.933 9.296 3.958 1.00 46.22 83 GLU A C 1
ATOM 676 O O . GLU A 1 83 ? 19.125 10.194 4.776 1.00 46.22 83 GLU A O 1
ATOM 681 N N . VAL A 1 84 ? 19.699 8.201 3.946 1.00 43.16 84 VAL A N 1
ATOM 682 C CA . VAL A 1 84 ? 21.116 8.260 4.310 1.00 43.16 84 VAL A CA 1
ATOM 683 C C . VAL A 1 84 ? 21.935 7.778 3.116 1.00 43.16 84 VAL A C 1
ATOM 685 O O . VAL A 1 84 ? 22.235 6.598 2.976 1.00 43.16 84 VAL A O 1
ATOM 688 N N . ASP A 1 85 ? 22.292 8.777 2.308 1.00 45.38 85 ASP A N 1
ATOM 689 C CA . ASP A 1 85 ? 23.585 8.950 1.640 1.00 45.38 85 ASP A CA 1
ATOM 690 C C . ASP A 1 85 ? 23.970 7.971 0.509 1.00 45.38 85 ASP A C 1
ATOM 692 O O . ASP A 1 85 ? 24.546 6.914 0.737 1.00 45.38 85 ASP A O 1
ATOM 696 N N . ASP A 1 86 ? 23.781 8.408 -0.741 1.00 39.78 86 ASP A N 1
ATOM 697 C CA . ASP A 1 86 ? 24.824 8.261 -1.778 1.00 39.78 86 ASP A CA 1
ATOM 698 C C . ASP A 1 86 ? 24.847 9.495 -2.702 1.00 39.78 86 ASP A C 1
ATOM 700 O O . ASP A 1 86 ? 25.045 9.427 -3.916 1.00 39.78 86 ASP A O 1
ATOM 704 N N . SER A 1 87 ? 24.654 10.687 -2.121 1.00 40.91 87 SER A N 1
ATOM 705 C CA . SER A 1 87 ? 25.150 11.898 -2.774 1.00 40.91 87 SER A CA 1
ATOM 706 C C . SER A 1 87 ? 26.663 11.826 -2.697 1.00 40.91 87 SER A C 1
ATOM 708 O O . SER A 1 87 ? 27.258 12.232 -1.704 1.00 40.91 87 SER A O 1
ATOM 710 N N . THR A 1 88 ? 27.270 11.258 -3.738 1.00 48.75 88 THR A N 1
ATOM 711 C CA . THR A 1 88 ? 28.708 11.201 -3.978 1.00 48.75 88 THR A CA 1
ATOM 712 C C . THR A 1 88 ? 29.400 12.428 -3.389 1.00 48.75 88 THR A C 1
ATOM 714 O O . THR A 1 88 ? 29.417 13.507 -3.994 1.00 48.75 88 THR A O 1
ATOM 717 N N . SER A 1 89 ? 29.994 12.259 -2.210 1.00 44.69 89 SER A N 1
ATOM 718 C CA . SER A 1 89 ? 30.998 13.170 -1.683 1.00 44.69 89 SER A CA 1
ATOM 719 C C . SER A 1 89 ? 32.221 13.004 -2.576 1.00 44.69 89 SER A C 1
ATOM 721 O O . SER A 1 89 ? 33.166 12.286 -2.257 1.00 44.69 89 SER A O 1
ATOM 723 N N . SER A 1 90 ? 32.150 13.610 -3.762 1.00 49.84 90 SER A N 1
ATOM 724 C CA . SER A 1 90 ? 33.270 13.783 -4.670 1.00 49.84 90 SER A CA 1
ATOM 725 C C . SER A 1 90 ? 34.283 14.667 -3.953 1.00 49.84 90 SER A C 1
ATOM 727 O O . SER A 1 90 ? 34.262 15.887 -4.078 1.00 49.84 90 SER A O 1
ATOM 729 N N . PHE A 1 91 ? 35.149 14.043 -3.161 1.00 48.03 91 PHE A N 1
ATOM 730 C CA . PHE A 1 91 ? 36.422 14.624 -2.777 1.00 48.03 91 PHE A CA 1
ATOM 731 C C . PHE A 1 91 ? 37.288 14.671 -4.037 1.00 48.03 91 PHE A C 1
ATOM 733 O O . PHE A 1 91 ? 37.827 13.652 -4.469 1.00 48.03 91 PHE A O 1
ATOM 740 N N . TRP A 1 92 ? 37.366 15.857 -4.635 1.00 56.56 92 TRP A N 1
ATOM 741 C CA . TRP A 1 92 ? 38.457 16.270 -5.512 1.00 56.56 92 TRP A CA 1
ATOM 742 C C . TRP A 1 92 ? 39.237 17.380 -4.816 1.00 56.56 92 TRP A C 1
ATOM 744 O O . TRP A 1 92 ? 38.583 18.293 -4.261 1.00 56.56 92 TRP A O 1
#

Sequence (92 aa):
MIVCVNKESIYSLFGVDDFVSLETALDNIAPSLLDYHFKDFCDNSEEVSFFNKREVENSFSQGSYTLFLDYNENLFLEIDDLEVDDSTSSFW

Secondary structure (DSSP, 8-state):
-EEEE-HHHHHHHHT-SSHHHHHHHHHHS-HHHHHHHHHHHHHHS-B-S---TTSEEEEEEETTEEEEEETT--EEEEE-------S-----

Radius of gyration: 14.45 Å; chains: 1; bounding box: 52×25×28 Å